Protein AF-A0AAP0IH16-F1 (afdb_monomer_lite)

Radius of gyration: 15.68 Å; chains: 1; bounding box: 30×47×33 Å

Foldseek 3Di:
DDPPDDDDDDDDDDDDPDDPVVVLCCVQPPCLVVCVVPVLFWVDKDFPDDPSRDAQTKMKTWGDPDSPDPDTDIDIDGRHDDDPPVD

Structure (mmCIF, N/CA/C/O backbone):
data_AF-A0AAP0IH16-F1
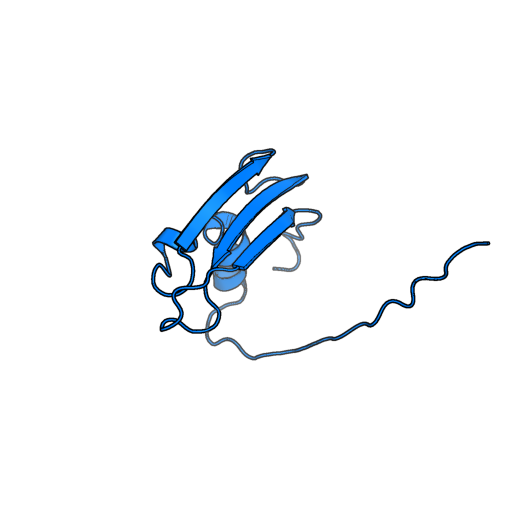#
_entry.id   AF-A0AAP0IH16-F1
#
loop_
_atom_site.group_PDB
_atom_site.id
_atom_site.type_symbol
_atom_site.label_atom_id
_atom_site.label_alt_id
_atom_site.label_comp_id
_atom_site.label_asym_id
_atom_site.label_entity_id
_atom_site.label_seq_id
_atom_site.pdbx_PDB_ins_code
_atom_site.Cartn_x
_atom_site.Cartn_y
_atom_site.Cartn_z
_atom_site.occupancy
_atom_site.B_iso_or_equiv
_atom_site.auth_seq_id
_atom_site.auth_comp_id
_atom_site.auth_asym_id
_a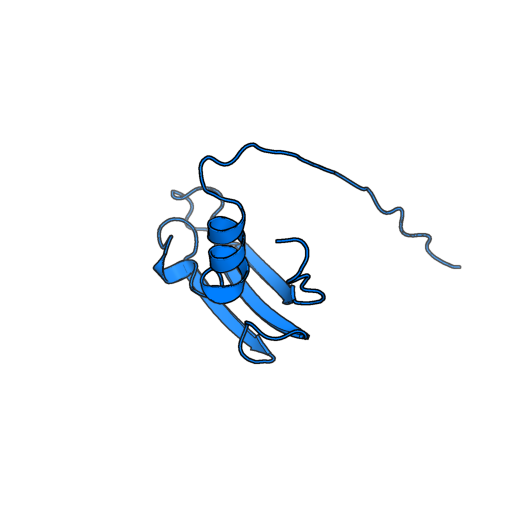tom_site.auth_atom_id
_atom_site.pdbx_PDB_model_num
ATOM 1 N N . MET A 1 1 ? 3.078 37.654 -5.973 1.00 39.22 1 MET A N 1
ATOM 2 C CA . MET A 1 1 ? 3.555 37.146 -4.670 1.00 39.22 1 MET A CA 1
ATOM 3 C C . MET A 1 1 ? 3.615 35.631 -4.768 1.00 39.22 1 MET A C 1
ATOM 5 O O . MET A 1 1 ? 2.564 35.010 -4.807 1.00 39.22 1 MET A O 1
ATOM 9 N N . ALA A 1 2 ? 4.802 35.044 -4.934 1.00 51.41 2 ALA A N 1
ATOM 10 C CA . ALA A 1 2 ? 4.957 33.590 -4.931 1.00 51.41 2 ALA A CA 1
ATOM 11 C C . ALA A 1 2 ? 5.112 33.132 -3.476 1.00 51.41 2 ALA A C 1
ATOM 13 O O . ALA A 1 2 ? 6.067 33.518 -2.804 1.00 51.41 2 ALA A O 1
ATOM 14 N N . GLN A 1 3 ? 4.145 32.365 -2.975 1.00 58.16 3 GLN A N 1
ATOM 15 C CA . GLN A 1 3 ? 4.243 31.707 -1.677 1.00 58.16 3 GLN A CA 1
ATOM 16 C C . GLN A 1 3 ? 5.291 30.592 -1.814 1.00 58.16 3 GLN A C 1
ATOM 18 O O . GLN A 1 3 ? 5.003 29.535 -2.368 1.00 58.16 3 GLN A O 1
ATOM 23 N N . LEU A 1 4 ? 6.520 30.830 -1.357 1.00 59.62 4 LEU A N 1
ATOM 24 C CA . LEU A 1 4 ? 7.517 29.770 -1.201 1.00 59.62 4 LEU A CA 1
ATOM 25 C C . LEU A 1 4 ? 7.029 28.839 -0.084 1.00 59.62 4 LEU A C 1
ATOM 27 O O . LEU A 1 4 ? 7.160 29.148 1.100 1.00 59.62 4 LEU A O 1
ATOM 31 N N . SER A 1 5 ? 6.415 27.714 -0.450 1.00 71.94 5 SER A N 1
ATOM 32 C CA . SER A 1 5 ? 6.109 26.644 0.495 1.00 71.94 5 SER A CA 1
ATOM 33 C C . SER A 1 5 ? 7.427 26.020 0.946 1.00 71.94 5 SER A C 1
ATOM 35 O O . SER A 1 5 ? 8.106 25.350 0.169 1.00 71.94 5 SER A O 1
ATOM 37 N N . ARG A 1 6 ? 7.816 26.258 2.199 1.00 81.88 6 ARG A N 1
ATOM 38 C CA . ARG A 1 6 ? 8.947 25.568 2.821 1.00 81.88 6 ARG A CA 1
ATOM 39 C C . ARG A 1 6 ? 8.597 24.085 2.942 1.00 81.88 6 ARG A C 1
ATOM 41 O O . ARG A 1 6 ? 7.708 23.735 3.712 1.00 81.88 6 ARG A O 1
ATOM 48 N N . GLN A 1 7 ? 9.291 23.231 2.199 1.00 83.12 7 GLN A N 1
ATOM 49 C CA . GLN A 1 7 ? 9.156 21.786 2.342 1.00 83.12 7 GLN A CA 1
ATOM 50 C C . GLN A 1 7 ? 10.017 21.324 3.519 1.00 83.12 7 GLN A C 1
ATOM 52 O O . GLN A 1 7 ? 11.222 21.572 3.556 1.00 83.12 7 GLN A O 1
ATOM 57 N N . LEU A 1 8 ? 9.383 20.715 4.519 1.00 88.88 8 LEU A N 1
ATOM 58 C CA . LEU A 1 8 ? 10.080 20.007 5.587 1.00 88.88 8 LEU A CA 1
ATOM 59 C C . LEU A 1 8 ? 10.320 18.576 5.103 1.00 88.88 8 LEU A C 1
ATOM 61 O O . LEU A 1 8 ? 9.376 17.915 4.675 1.00 88.88 8 LEU A O 1
ATOM 65 N N . VAL A 1 9 ? 11.571 18.125 5.154 1.00 90.62 9 VAL A N 1
ATOM 66 C CA . VAL A 1 9 ? 11.952 16.744 4.845 1.00 90.62 9 VAL A CA 1
ATOM 67 C C . VAL A 1 9 ? 12.216 16.038 6.170 1.00 90.62 9 VAL A C 1
ATOM 69 O O . VAL A 1 9 ? 13.013 16.515 6.976 1.00 90.62 9 VAL A O 1
ATOM 72 N N . LEU A 1 10 ? 11.500 14.943 6.406 1.00 92.94 10 LEU A N 1
ATOM 73 C CA . LEU A 1 10 ? 11.717 14.034 7.523 1.00 92.94 10 LEU A CA 1
ATOM 74 C C . LEU A 1 10 ? 12.027 12.662 6.931 1.00 92.94 10 LEU A C 1
ATOM 76 O O . LEU A 1 10 ? 11.201 12.110 6.208 1.00 92.94 10 LEU A O 1
ATOM 80 N N . GLU A 1 11 ? 13.197 12.1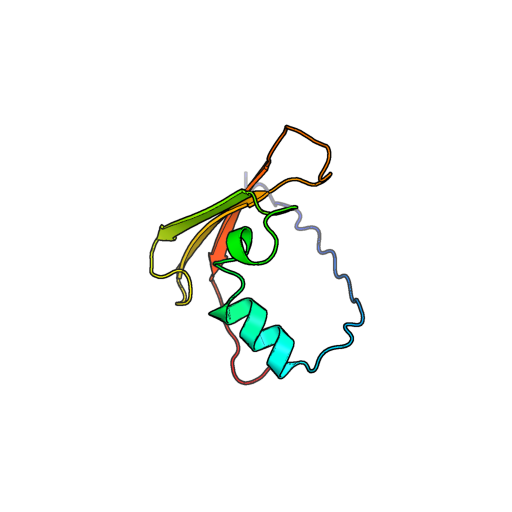30 7.255 1.00 92.88 11 GLU A N 1
ATOM 81 C CA . GLU A 1 11 ? 13.623 10.787 6.871 1.00 92.88 11 GLU A CA 1
ATOM 82 C C . GLU A 1 11 ? 13.673 9.925 8.132 1.00 92.88 11 GLU A C 1
ATOM 84 O O . GLU A 1 11 ? 14.199 10.345 9.164 1.00 92.88 11 GLU A O 1
ATOM 89 N N . VAL A 1 12 ? 13.071 8.740 8.064 1.00 94.56 12 VAL A N 1
ATOM 90 C CA . VAL A 1 12 ? 13.043 7.775 9.164 1.00 94.56 12 VAL A CA 1
ATOM 91 C C . VAL A 1 12 ? 13.443 6.423 8.601 1.00 94.56 12 VAL A C 1
ATOM 93 O O . VAL A 1 12 ? 12.848 5.955 7.633 1.00 94.56 12 VAL A O 1
ATOM 96 N N . GLU A 1 13 ? 14.417 5.787 9.239 1.00 95.12 13 GLU A N 1
ATOM 97 C CA . GLU A 1 13 ? 14.870 4.439 8.916 1.00 95.12 13 GLU A CA 1
ATOM 98 C C . GLU A 1 13 ? 14.453 3.484 10.039 1.00 95.12 13 GLU A C 1
ATOM 100 O O . GLU A 1 13 ? 14.572 3.809 11.221 1.00 95.12 13 GLU A O 1
ATOM 105 N N . ASN A 1 14 ? 13.921 2.317 9.675 1.00 93.75 14 ASN A N 1
ATOM 106 C CA . ASN A 1 14 ? 13.578 1.255 10.617 1.00 93.75 14 ASN A CA 1
ATOM 107 C C . ASN A 1 14 ? 14.009 -0.092 10.040 1.00 93.75 14 ASN A C 1
ATOM 109 O O . ASN A 1 14 ? 13.790 -0.362 8.859 1.00 93.75 14 ASN A O 1
ATOM 113 N N . GLU A 1 15 ? 14.547 -0.963 10.889 1.00 95.69 15 GLU A N 1
ATOM 114 C CA . GLU A 1 15 ? 14.874 -2.332 10.502 1.00 95.69 15 GLU A CA 1
ATOM 115 C C . GLU A 1 15 ? 13.617 -3.211 10.487 1.00 95.69 15 GLU A C 1
ATOM 117 O O . GLU A 1 15 ? 12.880 -3.311 11.474 1.00 95.69 15 GLU A O 1
ATOM 122 N N . ILE A 1 16 ? 13.397 -3.901 9.369 1.00 94.44 16 ILE A N 1
ATOM 123 C CA . ILE A 1 16 ? 12.359 -4.923 9.224 1.00 94.44 16 ILE A CA 1
ATOM 124 C C . ILE A 1 16 ? 12.996 -6.310 9.164 1.00 94.44 16 ILE A C 1
ATOM 126 O O . ILE A 1 16 ? 14.088 -6.497 8.638 1.00 94.44 16 ILE A O 1
ATOM 130 N N . LYS A 1 17 ? 12.306 -7.314 9.714 1.00 96.69 17 LYS A N 1
ATOM 131 C CA . LYS A 1 17 ? 12.833 -8.689 9.806 1.00 96.69 17 LYS A CA 1
ATOM 132 C C . LYS A 1 17 ? 12.633 -9.521 8.536 1.00 96.69 17 LYS A C 1
ATOM 134 O O . LYS A 1 17 ? 13.128 -10.644 8.476 1.00 96.69 17 LYS A O 1
ATOM 139 N N . CYS A 1 18 ? 11.853 -9.039 7.570 1.00 96.56 18 CYS A N 1
ATOM 140 C CA . CYS A 1 18 ? 11.569 -9.769 6.337 1.00 96.56 18 CYS A CA 1
ATOM 141 C C . CYS A 1 18 ? 12.535 -9.370 5.206 1.00 96.56 18 CYS A C 1
ATOM 143 O O . CYS A 1 18 ? 13.078 -8.267 5.229 1.00 96.56 18 CYS A O 1
ATOM 145 N N . PRO A 1 19 ? 12.750 -10.251 4.210 1.00 96.81 19 PRO A N 1
ATOM 146 C CA . PRO A 1 19 ? 13.518 -9.906 3.016 1.00 96.81 19 PRO A CA 1
ATOM 147 C C . PRO A 1 19 ? 12.919 -8.705 2.272 1.00 96.81 19 PRO A C 1
ATOM 149 O O . PRO A 1 19 ? 11.693 -8.585 2.203 1.00 96.81 19 PRO A O 1
ATOM 152 N N . ALA A 1 20 ? 13.774 -7.882 1.658 1.00 95.44 20 ALA A N 1
ATOM 153 C CA . ALA A 1 20 ? 13.372 -6.697 0.891 1.00 95.44 20 ALA A CA 1
ATOM 154 C C . ALA A 1 20 ? 12.322 -7.029 -0.185 1.00 95.44 20 ALA A C 1
ATOM 156 O O . ALA A 1 20 ? 11.222 -6.481 -0.151 1.00 95.44 20 ALA A O 1
ATOM 157 N N . ASP A 1 21 ? 12.582 -8.051 -1.012 1.00 95.81 21 ASP A N 1
ATOM 158 C CA . ASP A 1 21 ? 11.645 -8.540 -2.037 1.00 95.81 21 ASP A CA 1
ATOM 159 C C . ASP A 1 21 ? 10.250 -8.859 -1.472 1.00 9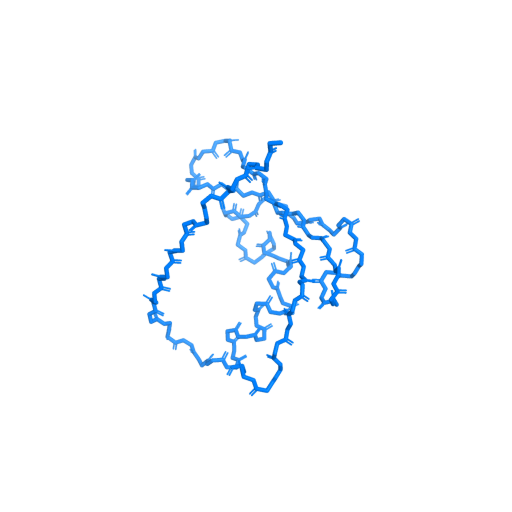5.81 21 ASP A C 1
ATOM 161 O O . ASP A 1 21 ? 9.230 -8.572 -2.097 1.00 95.81 21 ASP A O 1
ATOM 165 N N . ALA A 1 22 ? 10.183 -9.443 -0.272 1.00 95.56 22 ALA A N 1
ATOM 166 C CA . ALA A 1 22 ? 8.911 -9.802 0.346 1.00 95.56 22 ALA A CA 1
ATOM 167 C C . ALA A 1 22 ? 8.143 -8.565 0.832 1.00 95.56 22 ALA A C 1
ATOM 169 O O . ALA A 1 22 ? 6.917 -8.517 0.710 1.00 95.56 22 ALA A O 1
ATOM 170 N N . PHE A 1 23 ? 8.851 -7.573 1.377 1.00 95.31 23 PHE A N 1
ATOM 171 C CA . PHE A 1 23 ? 8.259 -6.299 1.775 1.00 95.31 23 PHE A CA 1
ATOM 172 C C . PHE A 1 23 ? 7.774 -5.509 0.557 1.00 95.31 23 PHE A C 1
ATOM 174 O O . PHE A 1 23 ? 6.636 -5.041 0.540 1.00 95.31 23 PHE A O 1
ATOM 181 N N . TYR A 1 24 ? 8.599 -5.427 -0.484 1.00 95.31 24 TYR A N 1
ATOM 182 C CA . TYR A 1 24 ? 8.269 -4.748 -1.728 1.00 95.31 24 TYR A CA 1
ATOM 183 C C . TYR A 1 24 ? 7.017 -5.336 -2.387 1.00 95.31 24 TYR A C 1
ATOM 185 O O . TYR A 1 24 ? 6.047 -4.619 -2.640 1.00 95.31 24 TYR A O 1
ATOM 193 N N . GLU A 1 25 ? 6.984 -6.658 -2.583 1.00 95.31 25 GLU A N 1
ATOM 194 C CA . GLU A 1 25 ? 5.829 -7.358 -3.153 1.00 95.31 25 GLU A CA 1
ATOM 195 C C . GLU A 1 25 ? 4.560 -7.157 -2.320 1.00 95.31 25 GLU A C 1
ATOM 197 O O . GLU A 1 25 ? 3.460 -6.990 -2.855 1.00 95.31 25 GLU A O 1
ATOM 202 N N . PHE A 1 26 ? 4.699 -7.137 -0.994 1.00 95.62 26 PHE A N 1
ATOM 203 C CA . PHE A 1 26 ? 3.589 -6.848 -0.101 1.00 95.62 26 PHE A CA 1
ATOM 204 C C . PHE A 1 26 ? 3.036 -5.432 -0.314 1.00 95.62 26 PHE A C 1
ATOM 206 O O . PHE A 1 26 ? 1.834 -5.278 -0.552 1.00 95.62 26 PHE A O 1
ATOM 213 N N . MET A 1 27 ? 3.900 -4.414 -0.282 1.00 93.81 27 MET A N 1
ATOM 214 C CA . MET A 1 27 ? 3.505 -3.012 -0.447 1.00 93.81 27 MET A CA 1
ATOM 215 C C . MET A 1 27 ? 2.895 -2.747 -1.826 1.00 93.81 27 MET A C 1
ATOM 217 O O . MET A 1 27 ? 1.847 -2.111 -1.920 1.00 93.81 27 MET A O 1
ATOM 221 N N . LYS A 1 28 ? 3.508 -3.285 -2.885 1.00 92.75 28 LYS A N 1
ATOM 222 C CA . LYS A 1 28 ? 3.076 -3.088 -4.272 1.00 92.75 28 LYS A CA 1
ATOM 223 C C . LYS A 1 28 ? 1.751 -3.782 -4.583 1.00 92.75 28 LYS A C 1
ATOM 225 O O . LYS A 1 28 ? 0.864 -3.182 -5.184 1.00 92.75 28 LYS A O 1
ATOM 230 N N . ASN A 1 29 ? 1.609 -5.051 -4.196 1.00 92.62 29 ASN A N 1
ATOM 231 C CA . ASN A 1 29 ? 0.545 -5.905 -4.733 1.00 92.62 29 ASN A CA 1
ATOM 232 C C . ASN A 1 29 ? -0.552 -6.276 -3.731 1.00 92.62 29 ASN A C 1
ATOM 234 O O . ASN A 1 29 ? -1.644 -6.653 -4.167 1.00 92.62 29 ASN A O 1
ATOM 238 N N . LYS A 1 30 ? -0.278 -6.199 -2.423 1.00 94.31 30 LYS A N 1
ATOM 239 C CA . LYS A 1 30 ? -1.180 -6.701 -1.371 1.00 94.31 30 LYS A CA 1
ATOM 240 C C . LYS A 1 30 ? -1.710 -5.607 -0.454 1.00 94.31 30 LYS A C 1
ATOM 242 O O . LYS A 1 30 ? -2.819 -5.734 0.049 1.00 94.31 30 LYS A O 1
ATOM 247 N N . PHE A 1 31 ? -0.961 -4.525 -0.252 1.00 95.06 31 PHE A N 1
ATOM 248 C CA . PHE A 1 31 ? -1.329 -3.495 0.722 1.00 95.06 31 PHE A CA 1
ATOM 249 C C . PHE A 1 31 ? -2.581 -2.689 0.346 1.00 95.06 31 PHE A C 1
ATOM 251 O O . PHE A 1 31 ? -3.237 -2.108 1.209 1.00 95.06 31 PHE A O 1
ATOM 258 N N . ILE A 1 32 ? -2.996 -2.719 -0.922 1.00 95.06 32 ILE A N 1
ATOM 259 C CA . ILE A 1 32 ? -4.325 -2.240 -1.317 1.00 95.06 32 ILE A CA 1
ATOM 260 C C . ILE A 1 32 ? -5.439 -2.877 -0.472 1.00 95.06 32 ILE A C 1
ATOM 262 O O . ILE A 1 32 ? -6.343 -2.176 -0.018 1.00 95.06 32 ILE A O 1
ATOM 266 N N . ASP A 1 33 ? -5.310 -4.159 -0.143 1.00 95.19 33 ASP A N 1
ATOM 267 C CA . ASP A 1 33 ? -6.271 -4.927 0.644 1.00 95.19 33 ASP A CA 1
ATOM 268 C C . ASP A 1 33 ? -5.981 -4.859 2.155 1.00 95.19 33 ASP A C 1
ATOM 270 O O . ASP A 1 33 ? -6.349 -5.759 2.907 1.00 95.19 33 ASP A O 1
ATOM 274 N N . ALA A 1 34 ? -5.340 -3.783 2.633 1.00 95.12 34 ALA A N 1
ATOM 275 C CA . ALA A 1 34 ? -4.979 -3.608 4.043 1.00 95.12 34 ALA A CA 1
ATOM 276 C C . ALA A 1 34 ? -6.148 -3.839 5.016 1.00 95.12 34 ALA A C 1
ATOM 278 O O . ALA A 1 34 ? -5.932 -4.386 6.091 1.00 95.12 34 ALA A O 1
ATOM 279 N N . HIS A 1 35 ? -7.386 -3.494 4.642 1.00 95.69 35 HIS A N 1
ATOM 280 C CA . HIS A 1 35 ? -8.566 -3.743 5.481 1.00 95.69 35 HIS A CA 1
ATOM 281 C C . HIS A 1 35 ? -8.909 -5.230 5.671 1.00 95.69 35 HIS A C 1
ATOM 283 O O . HIS A 1 35 ? -9.538 -5.585 6.663 1.00 95.69 35 HIS A O 1
ATOM 289 N N . LEU A 1 36 ? -8.505 -6.103 4.743 1.00 96.88 36 LEU A N 1
ATOM 290 C CA . LEU A 1 36 ? -8.648 -7.556 4.880 1.00 96.88 36 LEU A CA 1
ATOM 291 C C . LEU A 1 36 ? -7.491 -8.158 5.682 1.00 96.88 36 LEU A C 1
ATOM 293 O O . LEU A 1 36 ? -7.676 -9.146 6.386 1.00 96.88 36 LEU A O 1
ATOM 297 N N . LEU A 1 37 ? -6.299 -7.571 5.553 1.00 95.94 37 LEU A N 1
ATOM 298 C CA . LEU A 1 37 ? -5.064 -8.073 6.156 1.00 95.94 37 LEU A CA 1
ATOM 299 C C . LEU A 1 37 ? -4.891 -7.628 7.615 1.00 95.94 37 LEU A C 1
ATOM 301 O O . LEU A 1 37 ? -4.384 -8.395 8.427 1.00 95.94 37 LEU A O 1
ATOM 305 N N . PHE A 1 38 ? -5.323 -6.406 7.930 1.00 94.06 38 PHE A N 1
ATOM 306 C CA . PHE A 1 38 ? -5.185 -5.751 9.234 1.00 94.06 38 PHE A CA 1
ATOM 307 C C . PHE A 1 38 ? -6.501 -5.054 9.639 1.00 94.06 38 PHE A C 1
ATOM 309 O O . PHE A 1 38 ? -6.528 -3.827 9.819 1.00 94.06 38 PHE A O 1
ATOM 316 N N . PRO A 1 39 ? -7.625 -5.790 9.739 1.00 93.62 39 PRO A N 1
ATOM 317 C CA . PRO A 1 39 ? -8.956 -5.221 9.996 1.00 93.62 39 PRO A CA 1
ATOM 318 C C . PRO A 1 39 ? -9.060 -4.451 11.326 1.00 93.62 39 PRO A C 1
ATOM 320 O O . PRO A 1 39 ? -9.930 -3.592 11.518 1.00 93.62 39 PRO A O 1
ATOM 323 N N . GLU A 1 40 ? -8.175 -4.734 12.279 1.00 92.12 40 GLU A N 1
ATOM 324 C CA . GLU A 1 40 ? -8.073 -4.032 13.553 1.00 92.12 40 GLU A CA 1
ATOM 325 C C . GLU A 1 40 ? -7.625 -2.572 13.385 1.00 92.12 40 GLU A C 1
ATOM 327 O O . GLU A 1 40 ? -8.113 -1.714 14.122 1.00 92.12 40 GLU A O 1
ATOM 332 N N . ILE A 1 41 ? -6.818 -2.271 12.361 1.00 94.25 41 ILE A N 1
ATOM 333 C CA . ILE A 1 41 ? -6.327 -0.919 12.052 1.00 94.25 41 ILE A CA 1
ATOM 334 C C . ILE A 1 41 ? -7.068 -0.327 10.850 1.00 94.25 41 ILE A C 1
ATOM 336 O O . ILE A 1 41 ? -7.622 0.767 10.945 1.00 94.25 41 ILE A O 1
ATOM 340 N N . TYR A 1 42 ? -7.112 -1.040 9.726 1.00 95.25 42 TYR A N 1
ATOM 341 C CA . TYR A 1 42 ? -7.697 -0.563 8.475 1.00 95.25 42 TYR A CA 1
ATOM 342 C C . TYR A 1 42 ? -9.140 -1.046 8.352 1.00 95.25 42 TYR A C 1
ATOM 344 O O . TYR A 1 42 ? -9.417 -2.237 8.292 1.00 95.25 42 TYR A O 1
ATOM 352 N N . LYS A 1 43 ? -10.086 -0.110 8.311 1.00 94.75 43 LYS A N 1
ATOM 353 C CA . LYS A 1 43 ? -11.527 -0.401 8.277 1.00 94.75 43 LYS A CA 1
ATOM 354 C C . LYS A 1 43 ? -12.071 -0.521 6.863 1.00 94.75 43 LYS A C 1
ATOM 356 O O . LYS A 1 43 ? -13.092 -1.168 6.654 1.00 94.75 43 LYS A O 1
ATOM 361 N N . ASN A 1 44 ? -11.421 0.125 5.897 1.00 95.62 44 ASN A N 1
ATOM 362 C CA . ASN A 1 44 ? -11.834 0.077 4.500 1.00 95.62 44 ASN A CA 1
ATOM 363 C C . ASN A 1 44 ? -10.676 0.434 3.557 1.00 95.62 44 ASN A C 1
ATOM 365 O O . ASN A 1 44 ? -9.819 1.245 3.915 1.00 95.62 44 ASN A O 1
ATOM 369 N N . SER A 1 45 ? -10.720 -0.104 2.338 1.00 96.38 45 SER A N 1
ATOM 370 C CA . SER A 1 45 ? -9.897 0.317 1.202 1.00 96.38 45 SER A CA 1
ATOM 371 C C . SER A 1 45 ? -10.795 0.562 -0.008 1.00 96.38 45 SER A C 1
ATOM 373 O O . SER A 1 45 ? -11.587 -0.301 -0.381 1.00 96.38 45 SER A O 1
ATOM 375 N N . LYS A 1 46 ? -10.661 1.717 -0.660 1.00 97.06 46 LYS A N 1
ATOM 376 C CA . LYS A 1 46 ? -11.408 2.063 -1.877 1.00 97.06 46 LYS A CA 1
ATOM 377 C C . LYS A 1 46 ? -10.458 2.505 -2.978 1.00 97.06 46 LYS A C 1
ATOM 379 O O . LYS A 1 46 ? -9.704 3.457 -2.791 1.00 97.06 46 LYS A O 1
ATOM 384 N N . VAL A 1 47 ? -10.548 1.879 -4.147 1.00 97.25 47 VAL A N 1
ATOM 385 C CA . VAL A 1 47 ? -9.897 2.387 -5.360 1.00 97.25 47 VAL A CA 1
ATOM 386 C C . VAL A 1 47 ? -10.768 3.499 -5.933 1.00 97.25 47 VAL A C 1
ATOM 388 O O . VAL A 1 47 ? -11.910 3.266 -6.321 1.00 97.25 47 VAL A O 1
ATOM 391 N N . LEU A 1 48 ? -10.246 4.723 -5.941 1.00 98.00 48 LEU A N 1
ATOM 392 C CA . LEU A 1 48 ? -10.927 5.902 -6.483 1.00 98.00 48 LEU A CA 1
ATOM 393 C C . LEU A 1 48 ? -10.597 6.128 -7.963 1.00 98.00 48 LEU A C 1
ATOM 395 O O . LEU A 1 48 ? -11.388 6.731 -8.684 1.00 98.00 48 LEU A O 1
ATOM 399 N N . GLN A 1 49 ? -9.428 5.665 -8.408 1.00 98.19 49 GLN A N 1
ATOM 400 C CA . GLN A 1 49 ? -8.974 5.750 -9.793 1.00 98.19 49 GLN A CA 1
ATOM 401 C C . GLN A 1 49 ? -8.023 4.591 -10.104 1.00 98.19 49 GLN A C 1
ATOM 403 O O . GLN A 1 49 ? -7.152 4.286 -9.289 1.00 98.19 49 GLN A O 1
ATOM 408 N N . GLY A 1 50 ? -8.148 4.007 -11.298 1.00 96.12 50 GLY A N 1
ATOM 409 C CA . GLY A 1 50 ? -7.278 2.926 -11.768 1.00 96.12 50 GLY A CA 1
ATOM 410 C C . GLY A 1 50 ? -7.649 1.562 -11.186 1.00 96.12 50 GLY A C 1
ATOM 411 O O . GLY A 1 50 ? -8.817 1.297 -10.908 1.00 96.12 50 GLY A O 1
ATOM 412 N N . ASP A 1 51 ? -6.644 0.706 -11.028 1.00 94.44 51 ASP A N 1
ATOM 413 C CA . ASP A 1 51 ? -6.747 -0.648 -10.465 1.00 94.44 51 ASP A CA 1
ATOM 414 C C . ASP A 1 51 ? -6.117 -0.753 -9.064 1.00 94.44 51 ASP A C 1
ATOM 416 O O . ASP A 1 51 ? -6.189 -1.801 -8.423 1.00 94.44 51 ASP A O 1
ATOM 420 N N . GLY A 1 52 ? -5.488 0.331 -8.591 1.00 93.50 52 GLY A N 1
ATOM 421 C CA . GLY A 1 52 ? -4.809 0.379 -7.304 1.00 93.50 52 GLY A CA 1
ATOM 422 C C . GLY A 1 52 ? -3.409 -0.237 -7.277 1.00 93.50 52 GLY A C 1
ATOM 423 O O . GLY A 1 52 ? -2.812 -0.313 -6.209 1.00 93.50 52 GLY A O 1
ATOM 424 N N . LYS A 1 53 ? -2.873 -0.665 -8.423 1.00 92.06 53 LYS A N 1
ATOM 425 C CA . LYS A 1 53 ? -1.535 -1.277 -8.544 1.00 92.06 53 LYS A CA 1
ATOM 426 C C . LYS A 1 53 ? -0.685 -0.612 -9.622 1.00 92.06 53 LYS A C 1
ATOM 428 O O . LYS A 1 53 ? 0.535 -0.563 -9.513 1.00 92.06 53 LYS A O 1
ATOM 433 N N . SER A 1 54 ? -1.327 -0.070 -10.647 1.00 93.62 54 SER A N 1
ATOM 434 C CA . SER A 1 54 ? -0.696 0.652 -11.744 1.00 93.62 54 SER A CA 1
ATOM 435 C C . SER A 1 54 ? -0.437 2.115 -11.377 1.00 93.62 54 SER A C 1
ATOM 437 O O . SER A 1 54 ? -1.202 2.726 -10.618 1.00 93.62 54 SER A O 1
ATOM 439 N N . LEU A 1 55 ? 0.617 2.703 -11.959 1.00 96.25 55 LEU A N 1
ATOM 440 C CA . LEU A 1 55 ? 0.931 4.128 -11.819 1.00 96.25 55 LEU A CA 1
ATOM 441 C C . LEU A 1 55 ? -0.288 5.000 -12.143 1.00 96.25 55 LEU A C 1
ATOM 443 O O . LEU A 1 55 ? -1.047 4.742 -13.076 1.00 96.25 55 LEU A O 1
ATOM 447 N N . GLY A 1 56 ? -0.469 6.057 -11.361 1.00 96.88 56 GLY A N 1
ATOM 448 C CA . GLY A 1 56 ? -1.609 6.960 -11.460 1.00 96.88 56 GLY A CA 1
ATOM 449 C C . GLY A 1 56 ? -2.851 6.500 -10.699 1.00 96.88 56 GLY A C 1
ATOM 450 O O . GLY A 1 56 ? -3.770 7.308 -10.557 1.00 96.88 56 GLY A O 1
ATOM 451 N N . SER A 1 57 ? -2.879 5.271 -10.173 1.00 97.06 57 SER A N 1
ATOM 452 C CA . SER A 1 57 ? -3.981 4.813 -9.326 1.00 97.06 57 SER A CA 1
ATOM 453 C C . SER A 1 57 ? -4.102 5.650 -8.055 1.00 97.06 57 SER A C 1
ATOM 455 O O . SER A 1 57 ? -3.099 6.089 -7.486 1.00 97.06 57 SER A O 1
ATOM 457 N N . VAL A 1 58 ? -5.339 5.846 -7.597 1.00 97.88 58 VAL A N 1
ATOM 458 C CA . VAL A 1 58 ? -5.653 6.565 -6.357 1.00 97.88 58 VAL A CA 1
ATOM 459 C C . VAL A 1 58 ? -6.427 5.643 -5.433 1.00 97.88 58 VAL A C 1
ATOM 461 O O . VAL A 1 58 ? -7.491 5.144 -5.800 1.00 97.88 58 VAL A O 1
ATOM 464 N N . ILE A 1 59 ? -5.908 5.446 -4.225 1.00 97.44 59 ILE A N 1
ATOM 465 C CA . ILE A 1 59 ? -6.499 4.586 -3.199 1.00 97.44 59 ILE A CA 1
ATOM 466 C C . ILE A 1 59 ? -6.842 5.449 -1.990 1.00 97.44 59 ILE A C 1
ATOM 468 O O . ILE A 1 59 ? -6.065 6.319 -1.594 1.00 97.44 59 ILE A O 1
ATOM 472 N N . GLN A 1 60 ? -8.013 5.212 -1.411 1.00 98.06 60 GLN A N 1
ATOM 473 C CA . GLN A 1 60 ? -8.407 5.752 -0.121 1.00 98.06 60 GLN A CA 1
ATOM 474 C C . GLN A 1 60 ? -8.446 4.633 0.914 1.00 98.06 60 GLN A C 1
ATOM 476 O O . GLN A 1 60 ? -9.183 3.663 0.740 1.00 98.06 60 GLN A O 1
ATOM 481 N N . TRP A 1 61 ? -7.717 4.809 2.011 1.00 98.00 61 TRP A N 1
ATOM 482 C CA . TRP A 1 61 ? -7.814 3.950 3.188 1.00 98.00 61 TRP A CA 1
ATOM 483 C C . TRP A 1 61 ? -8.532 4.678 4.319 1.00 98.00 61 TRP A C 1
ATOM 485 O O . TRP A 1 61 ? -8.255 5.850 4.579 1.00 98.00 61 TRP A O 1
ATOM 495 N N . SER A 1 62 ? -9.422 3.964 5.005 1.00 96.56 62 SER A N 1
ATOM 496 C CA . SER A 1 62 ? -9.993 4.384 6.287 1.00 96.56 62 SER A CA 1
ATOM 497 C C . SER A 1 62 ? -9.312 3.586 7.396 1.00 96.56 62 SER A C 1
ATOM 499 O O . SER A 1 62 ? -9.327 2.356 7.340 1.00 96.56 62 SER A O 1
ATOM 501 N N . TYR A 1 63 ? -8.714 4.245 8.387 1.00 95.69 63 TYR A N 1
ATOM 502 C CA . TYR A 1 63 ? -7.918 3.583 9.429 1.00 95.69 63 TYR A CA 1
ATOM 503 C C . TYR A 1 63 ? -8.065 4.248 10.801 1.00 95.69 63 TYR A C 1
ATOM 505 O O . TYR A 1 63 ? -8.487 5.398 10.899 1.00 95.69 63 TYR A O 1
ATOM 513 N N . VAL A 1 64 ? -7.709 3.531 11.864 1.00 95.31 64 VAL A N 1
ATOM 514 C CA . VAL A 1 64 ? -7.667 4.050 13.241 1.00 95.31 64 VAL A CA 1
ATOM 515 C C . VAL A 1 64 ? -6.217 4.124 13.732 1.00 95.31 64 VAL A C 1
ATOM 517 O O . VAL A 1 64 ? -5.419 3.242 13.425 1.00 95.31 64 VAL A O 1
ATOM 520 N N . ILE A 1 65 ? -5.853 5.178 14.472 1.00 89.94 65 ILE A N 1
ATOM 521 C CA . ILE A 1 65 ? -4.516 5.291 15.102 1.00 89.94 65 ILE A CA 1
ATOM 522 C C . ILE A 1 65 ? -4.465 4.477 16.400 1.00 89.94 65 ILE A C 1
ATOM 524 O O . ILE A 1 65 ? -3.467 3.825 16.690 1.00 89.94 65 ILE A O 1
ATOM 528 N N . ASP A 1 66 ? -5.558 4.502 17.162 1.00 86.62 66 ASP A N 1
ATOM 529 C CA . ASP A 1 66 ? -5.771 3.643 18.321 1.00 86.62 66 ASP A CA 1
ATOM 530 C C . ASP A 1 66 ? -6.884 2.655 17.976 1.00 86.62 66 ASP A C 1
ATOM 532 O O . ASP A 1 66 ? -8.000 3.065 17.656 1.00 86.62 66 ASP A O 1
ATOM 536 N N . ALA A 1 67 ? -6.591 1.357 18.054 1.00 76.06 67 ALA A N 1
ATOM 537 C CA . ALA A 1 67 ? -7.555 0.291 17.789 1.00 76.06 67 ALA A CA 1
ATOM 538 C C . ALA A 1 67 ? -8.793 0.347 18.707 1.00 76.06 67 ALA A C 1
ATOM 540 O O . ALA A 1 67 ? -9.813 -0.262 18.389 1.00 76.06 67 ALA A O 1
ATOM 541 N N . LYS A 1 68 ? -8.714 1.068 19.835 1.00 78.19 68 LYS A N 1
ATOM 542 C CA . LYS A 1 68 ? -9.827 1.298 20.769 1.00 78.19 68 LYS A CA 1
ATOM 543 C C . LYS A 1 68 ? -10.655 2.547 20.449 1.00 78.19 68 LYS A C 1
ATOM 545 O O . LYS A 1 68 ? -11.619 2.819 21.157 1.00 78.19 68 LYS A O 1
ATOM 550 N N . SER A 1 69 ? -10.267 3.323 19.438 1.00 80.44 69 SER A N 1
ATOM 551 C CA . SER A 1 69 ? -10.985 4.524 19.018 1.00 80.44 69 SER A CA 1
ATOM 552 C C . SER A 1 69 ? -12.107 4.185 18.038 1.00 80.44 69 SER A C 1
ATOM 554 O O . SER A 1 69 ? -11.890 3.475 17.058 1.00 80.44 69 SER A O 1
ATOM 556 N N . ASP A 1 70 ? -13.281 4.784 18.246 1.00 80.00 70 ASP A N 1
ATOM 557 C CA . ASP A 1 70 ? -14.388 4.752 17.280 1.00 80.00 70 ASP A CA 1
ATOM 558 C C . ASP A 1 70 ? -14.197 5.760 16.128 1.00 80.00 70 ASP A C 1
ATOM 560 O O . ASP A 1 70 ? -14.953 5.768 15.155 1.00 80.00 70 ASP A O 1
ATOM 564 N N . GLN A 1 71 ? -13.187 6.633 16.221 1.00 88.38 71 GLN A N 1
ATOM 565 C CA . GLN A 1 71 ? -12.874 7.611 15.182 1.00 88.38 71 GLN A CA 1
ATOM 566 C C . GLN A 1 71 ? -11.896 7.024 14.172 1.00 88.38 71 GLN A C 1
ATOM 568 O O . GLN A 1 71 ? -10.762 6.680 14.516 1.00 88.38 71 GLN A O 1
ATOM 573 N N . TYR A 1 72 ? -12.321 6.981 12.912 1.00 91.06 72 TYR A N 1
ATOM 574 C CA . TYR A 1 72 ? -11.461 6.647 11.788 1.00 91.06 72 TYR A CA 1
ATOM 575 C C . TYR A 1 72 ? -11.003 7.909 11.053 1.00 91.06 72 TYR A C 1
ATOM 577 O O . TYR A 1 72 ? -11.736 8.888 10.914 1.00 91.06 72 TYR A O 1
ATOM 585 N N . LEU A 1 73 ? -9.770 7.858 10.565 1.00 95.25 73 LEU A N 1
ATOM 586 C CA . LEU A 1 73 ? -9.185 8.822 9.649 1.00 95.25 73 LEU A CA 1
ATOM 587 C C . LEU A 1 73 ? -9.249 8.278 8.229 1.00 95.25 73 LEU A C 1
ATOM 589 O O . LEU A 1 73 ? -9.297 7.067 8.012 1.00 95.25 73 LEU A O 1
ATOM 593 N N . GLU A 1 74 ? -9.215 9.184 7.260 1.00 96.19 74 GLU A N 1
ATOM 594 C CA . GLU A 1 74 ? -9.134 8.835 5.849 1.00 96.19 74 GLU A CA 1
ATOM 595 C C . GLU A 1 74 ? -7.867 9.423 5.245 1.00 96.19 74 GLU A C 1
ATOM 597 O O . GLU A 1 74 ? -7.572 10.607 5.414 1.00 96.19 74 GLU A O 1
ATOM 602 N N . VAL A 1 75 ? -7.137 8.599 4.502 1.00 97.00 75 VAL A N 1
ATOM 603 C CA . VAL A 1 75 ? -5.988 9.038 3.714 1.00 97.00 75 VAL A CA 1
ATOM 604 C C . VAL A 1 75 ? -6.199 8.650 2.262 1.00 97.00 75 VAL A C 1
ATOM 606 O O . VAL A 1 75 ? -6.662 7.551 1.963 1.00 97.00 75 VAL A O 1
ATOM 609 N N . LYS A 1 76 ? -5.864 9.570 1.357 1.00 97.06 76 LYS A N 1
ATOM 610 C CA . LYS A 1 76 ? -5.826 9.330 -0.085 1.00 97.06 76 LYS A CA 1
ATOM 611 C C . LYS A 1 76 ? -4.378 9.332 -0.537 1.00 97.06 76 LYS A C 1
ATOM 613 O O . LYS A 1 76 ? -3.672 10.311 -0.309 1.00 97.06 76 LYS A O 1
ATOM 618 N N . ALA A 1 77 ? -3.963 8.264 -1.200 1.00 95.75 77 ALA A N 1
ATOM 619 C CA . ALA A 1 77 ? -2.644 8.147 -1.797 1.00 95.75 77 ALA A CA 1
ATOM 620 C C . ALA A 1 77 ? -2.776 7.972 -3.308 1.00 95.75 77 ALA A C 1
ATOM 622 O O . ALA A 1 77 ? -3.663 7.262 -3.785 1.00 95.75 77 ALA A O 1
ATOM 623 N N . LYS A 1 78 ? -1.879 8.616 -4.054 1.00 97.00 78 LYS A N 1
ATOM 624 C 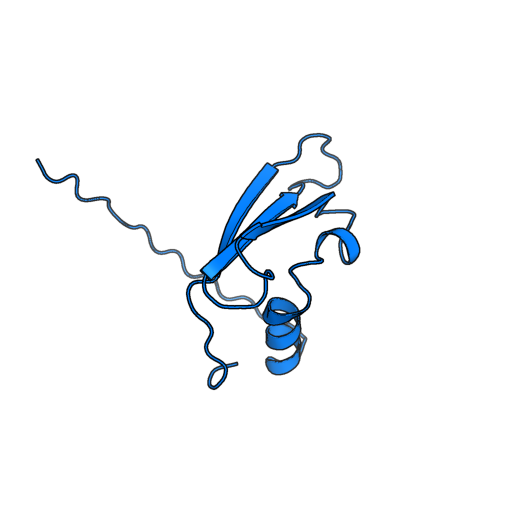CA . LYS A 1 78 ? -1.701 8.389 -5.486 1.00 97.00 78 LYS A CA 1
ATOM 625 C C . LYS A 1 78 ? -0.372 7.681 -5.693 1.00 97.00 78 LYS A C 1
ATOM 627 O O . LYS A 1 78 ? 0.651 8.183 -5.236 1.00 97.00 78 LYS A O 1
ATOM 632 N N . LEU A 1 79 ? -0.386 6.564 -6.410 1.00 95.94 79 LEU A N 1
ATOM 633 C CA . LEU A 1 79 ? 0.842 5.888 -6.809 1.00 95.94 79 LEU A CA 1
ATOM 634 C C . LEU A 1 79 ? 1.493 6.677 -7.952 1.00 95.94 79 LEU A C 1
ATOM 636 O O . LEU A 1 79 ? 0.976 6.689 -9.069 1.00 95.94 79 LEU A O 1
ATOM 640 N N . SER A 1 80 ? 2.575 7.397 -7.666 1.00 95.69 80 SER A N 1
ATOM 641 C CA . SER A 1 80 ? 3.256 8.252 -8.647 1.00 95.69 80 SER A CA 1
ATOM 642 C C . SER A 1 80 ? 4.442 7.574 -9.315 1.00 95.69 80 SER A C 1
ATOM 644 O O . SER A 1 80 ? 4.681 7.818 -10.494 1.00 95.69 80 SER A O 1
ATOM 646 N N . GLU A 1 81 ? 5.163 6.734 -8.577 1.00 95.06 81 GLU A N 1
ATOM 647 C CA . GLU A 1 81 ? 6.427 6.135 -8.998 1.00 95.06 81 GLU A CA 1
ATOM 648 C C . GLU A 1 81 ? 6.556 4.727 -8.410 1.00 9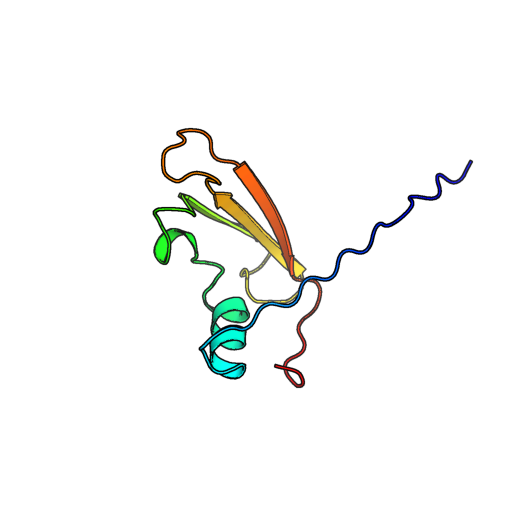5.06 81 GLU A C 1
ATOM 650 O O . GLU A 1 81 ? 6.055 4.452 -7.318 1.00 95.06 81 GLU A O 1
ATOM 655 N N . VAL A 1 82 ? 7.207 3.839 -9.160 1.00 93.50 82 VAL A N 1
ATOM 656 C CA . VAL A 1 82 ? 7.541 2.464 -8.777 1.00 93.50 82 VAL A CA 1
ATOM 657 C C . VAL A 1 82 ? 8.907 2.166 -9.383 1.00 93.50 82 VAL A C 1
ATOM 659 O O . VAL A 1 82 ? 9.095 2.369 -10.581 1.00 93.50 82 VAL A O 1
ATOM 662 N N . ASP A 1 83 ? 9.842 1.693 -8.565 1.00 94.00 83 ASP A N 1
ATOM 663 C CA . ASP A 1 83 ? 11.152 1.217 -9.011 1.00 94.00 83 ASP A CA 1
ATOM 664 C C . ASP A 1 83 ? 11.199 -0.299 -8.788 1.00 94.00 83 ASP A C 1
ATOM 666 O O . ASP A 1 83 ? 11.146 -0.768 -7.653 1.00 94.00 83 ASP A O 1
ATOM 670 N N . ASP A 1 84 ? 11.170 -1.070 -9.874 1.00 93.31 84 ASP A N 1
ATOM 671 C CA . ASP A 1 84 ? 11.210 -2.540 -9.846 1.00 93.31 84 ASP A CA 1
ATOM 672 C C . ASP A 1 84 ? 12.649 -3.092 -9.811 1.00 93.31 84 ASP A C 1
ATOM 674 O O . ASP A 1 84 ? 12.858 -4.269 -9.496 1.00 93.31 84 ASP A O 1
ATOM 678 N N . GLU A 1 85 ? 13.638 -2.251 -10.138 1.00 93.81 85 GLU A N 1
ATOM 679 C CA . GLU A 1 85 ? 15.060 -2.607 -10.141 1.00 93.81 85 GLU A CA 1
ATOM 680 C C . GLU A 1 85 ? 15.687 -2.405 -8.755 1.00 93.81 85 GLU A C 1
ATOM 682 O O . GLU A 1 85 ? 16.555 -3.183 -8.356 1.00 93.81 85 GLU A O 1
ATOM 687 N N . LYS A 1 86 ? 15.222 -1.398 -8.001 1.00 90.81 86 LYS A N 1
ATOM 688 C CA . LYS A 1 86 ? 15.654 -1.086 -6.626 1.00 90.81 86 LYS A CA 1
ATOM 689 C C . LYS A 1 86 ? 14.605 -1.475 -5.580 1.00 90.81 86 LYS A C 1
ATOM 691 O O . LYS A 1 86 ? 14.145 -0.631 -4.808 1.00 90.81 86 LYS A O 1
ATOM 696 N N . ARG A 1 87 ? 14.217 -2.746 -5.588 1.00 81.75 87 ARG A N 1
ATOM 697 C CA . ARG A 1 87 ? 13.300 -3.335 -4.602 1.00 81.75 87 ARG A CA 1
ATOM 698 C C . ARG A 1 87 ? 13.999 -3.832 -3.338 1.00 81.75 87 ARG A C 1
ATOM 700 O O . ARG A 1 87 ? 15.198 -4.183 -3.422 1.00 81.75 87 ARG A O 1
#

Sequence (87 aa):
MAQLSRQLVLEVENEIKCPADAFYEFMKNKFIDAHLLFPEIYKNSKVLQGDGKSLGSVIQWSYVIDAKSDQYLEVKAKLSEVDDEKR

Secondary structure (DSSP, 8-state):
------PPP-------SS-HHHHHHIIIIIGGGHHHH-TTTEEEEEEEES-SSSTT-EEEEEE-SSTT-SPPEEEEEE-----SS--

InterPro domains:
  IPR000916 Bet v I/Major latex protein [PF00407] (10-86)
  IPR023393 START-like domain superfamily [G3DSA:3.30.530.20] (4-87)

Organism: NCBI:txid152371

pLDDT: mean 91.42, std 10.17, range [39.22, 98.19]